Protein AF-A0A7C3K2D2-F1 (afdb_monomer)

Radius of gyration: 13.61 Å; Cα contacts (8 Å, |Δi|>4): 40; chains: 1; bounding box: 27×15×35 Å

Structure (mmCIF, N/CA/C/O backbone):
data_AF-A0A7C3K2D2-F1
#
_entry.id   AF-A0A7C3K2D2-F1
#
loop_
_atom_site.group_PDB
_atom_site.id
_atom_site.type_symbol
_atom_site.label_atom_id
_atom_site.label_alt_id
_atom_site.lab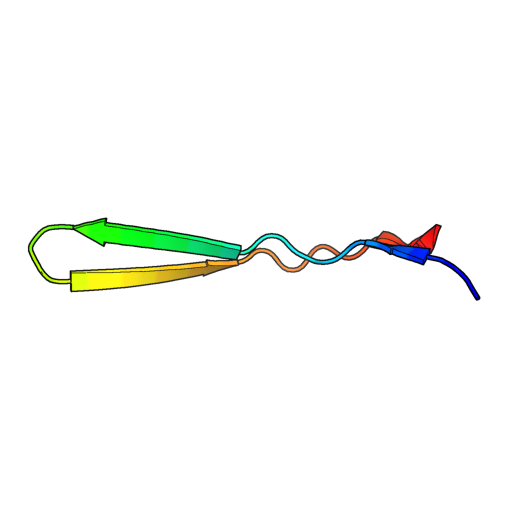el_comp_id
_atom_site.label_asym_id
_atom_site.label_entity_id
_atom_site.label_seq_id
_atom_site.pdbx_PDB_ins_code
_atom_site.Cartn_x
_atom_site.Cartn_y
_atom_site.Cartn_z
_atom_site.occupancy
_atom_site.B_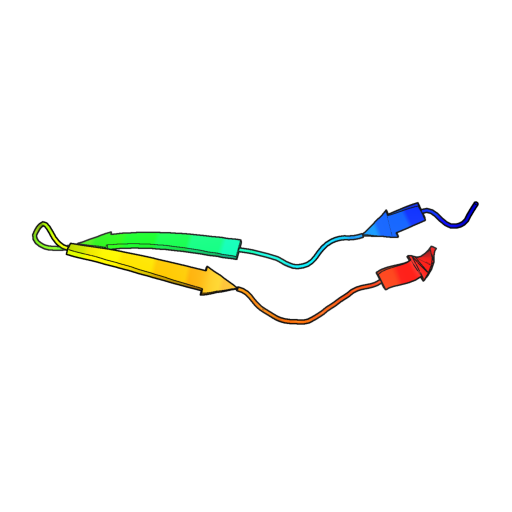iso_or_equiv
_atom_site.auth_seq_id
_atom_site.auth_comp_id
_atom_site.auth_asym_id
_atom_site.auth_atom_id
_atom_site.pdbx_PDB_model_num
ATOM 1 N N . MET A 1 1 ? 17.819 -4.111 -18.015 1.00 77.62 1 MET A N 1
ATOM 2 C CA . MET A 1 1 ? 16.640 -4.455 -17.199 1.00 77.62 1 MET A CA 1
ATOM 3 C C . MET A 1 1 ? 15.716 -3.266 -17.311 1.00 77.62 1 MET A C 1
ATOM 5 O O . MET A 1 1 ? 16.203 -2.163 -17.081 1.00 77.62 1 MET A O 1
ATOM 9 N N . GLU A 1 2 ? 14.484 -3.471 -17.768 1.00 84.69 2 GLU A N 1
ATOM 10 C CA . GLU A 1 2 ? 13.479 -2.400 -17.827 1.00 84.69 2 GLU A CA 1
ATOM 11 C C . GLU A 1 2 ? 13.280 -1.811 -16.421 1.00 84.69 2 GLU A C 1
ATOM 13 O O . GLU A 1 2 ? 13.352 -2.534 -15.416 1.00 84.69 2 GLU A O 1
ATOM 18 N N . LYS A 1 3 ? 13.112 -0.491 -16.329 1.00 92.38 3 LYS A N 1
ATOM 19 C CA . LYS A 1 3 ? 12.771 0.186 -15.078 1.00 92.38 3 LYS A CA 1
ATOM 20 C C . LYS A 1 3 ? 11.301 -0.084 -14.781 1.00 92.38 3 LYS A C 1
ATOM 22 O O . LYS A 1 3 ? 10.426 0.232 -15.574 1.00 92.38 3 LYS A O 1
ATOM 27 N N . MET A 1 4 ? 11.028 -0.634 -13.604 1.00 96.31 4 MET A N 1
ATOM 28 C CA . MET A 1 4 ? 9.663 -0.838 -13.127 1.00 96.31 4 MET A CA 1
ATOM 29 C C . MET A 1 4 ? 9.224 0.368 -12.291 1.00 96.31 4 MET A C 1
ATOM 31 O O . MET A 1 4 ? 9.834 0.662 -11.260 1.00 96.31 4 MET A O 1
ATOM 35 N N . HIS A 1 5 ? 8.163 1.050 -12.720 1.00 96.62 5 HIS A N 1
ATOM 36 C CA . HIS A 1 5 ? 7.475 2.052 -11.910 1.00 96.62 5 HIS A CA 1
ATOM 37 C C . HIS A 1 5 ? 6.419 1.364 -11.040 1.00 96.62 5 HIS A C 1
ATOM 39 O O . HIS A 1 5 ? 5.624 0.557 -11.529 1.00 96.62 5 HIS A O 1
ATOM 45 N N . SER A 1 6 ? 6.434 1.651 -9.740 1.00 97.06 6 SER A N 1
ATOM 46 C CA . SER A 1 6 ? 5.561 0.991 -8.770 1.00 97.06 6 SER A CA 1
ATOM 47 C C . SER A 1 6 ? 4.139 1.553 -8.767 1.00 97.06 6 SER A C 1
ATOM 49 O O . SER A 1 6 ? 3.875 2.642 -9.270 1.00 97.06 6 SER A O 1
ATOM 51 N N . THR A 1 7 ? 3.252 0.826 -8.093 1.00 97.62 7 THR A N 1
ATOM 52 C CA . THR A 1 7 ? 1.908 1.280 -7.719 1.00 97.62 7 THR A CA 1
ATOM 53 C C . THR A 1 7 ? 1.968 2.436 -6.707 1.00 97.62 7 THR A C 1
ATOM 55 O O . THR A 1 7 ? 2.979 2.646 -6.027 1.00 97.62 7 THR A O 1
ATOM 58 N N . THR A 1 8 ? 0.872 3.173 -6.574 1.00 98.00 8 THR A N 1
ATOM 59 C CA . THR A 1 8 ? 0.652 4.209 -5.564 1.00 98.00 8 THR A CA 1
ATOM 60 C C . THR A 1 8 ? -0.018 3.623 -4.325 1.00 98.00 8 THR A C 1
ATOM 62 O O . THR A 1 8 ? -1.002 2.893 -4.413 1.00 98.00 8 THR A O 1
ATOM 65 N N . VAL A 1 9 ? 0.461 4.014 -3.143 1.00 98.19 9 VAL A N 1
ATOM 66 C CA . VAL A 1 9 ? -0.187 3.720 -1.857 1.00 98.19 9 VAL A CA 1
ATOM 67 C C . VAL A 1 9 ? -0.436 5.027 -1.108 1.00 98.19 9 VAL A C 1
ATOM 69 O O . VAL A 1 9 ? 0.453 5.871 -1.007 1.00 98.19 9 VAL A O 1
ATOM 72 N N . LEU A 1 10 ? -1.639 5.185 -0.558 1.00 98.31 10 LEU A N 1
ATOM 73 C CA . LEU A 1 10 ? -2.046 6.308 0.280 1.00 98.31 10 LEU A CA 1
ATOM 74 C C . LEU A 1 10 ? -2.549 5.811 1.638 1.00 98.31 10 LEU A C 1
ATOM 76 O O . LEU A 1 10 ? -3.323 4.860 1.741 1.00 98.31 10 LEU A O 1
ATOM 80 N N . SER A 1 11 ? -2.160 6.524 2.691 1.00 98.56 11 SER A N 1
ATOM 81 C CA . SER A 1 11 ? -2.661 6.314 4.046 1.00 98.56 11 SER A CA 1
ATOM 82 C C . SER A 1 11 ? -3.314 7.575 4.592 1.00 98.56 11 SER A C 1
ATOM 84 O O . SER A 1 11 ? -2.766 8.670 4.447 1.00 98.56 11 SER A O 1
ATOM 86 N N . VAL A 1 12 ? -4.436 7.417 5.291 1.00 98.25 12 VAL A N 1
ATOM 87 C CA . VAL A 1 12 ? -5.127 8.511 5.980 1.00 98.25 12 VAL A CA 1
ATOM 88 C C . VAL A 1 12 ? -5.383 8.126 7.430 1.00 98.25 12 VAL A C 1
ATOM 90 O O . VAL A 1 12 ? -5.818 7.015 7.736 1.00 98.25 12 VAL A O 1
ATOM 93 N N . ARG A 1 13 ? -5.154 9.084 8.335 1.00 98.56 13 ARG A N 1
ATOM 94 C CA . ARG A 1 13 ? -5.565 8.994 9.737 1.00 98.56 13 ARG A CA 1
ATOM 95 C C . ARG A 1 13 ? -6.713 9.958 9.998 1.00 98.56 13 ARG A C 1
ATOM 97 O O . ARG A 1 13 ? -6.564 11.163 9.815 1.00 98.56 13 ARG A O 1
ATOM 104 N N . HIS A 1 14 ? -7.833 9.437 10.488 1.00 98.31 14 HIS A N 1
ATOM 105 C CA . HIS A 1 14 ? -8.999 10.242 10.832 1.00 98.31 14 HIS A CA 1
ATOM 106 C C . HIS A 1 14 ? -9.704 9.688 12.074 1.00 98.31 14 HIS A C 1
ATOM 108 O O . HIS A 1 14 ? -9.967 8.491 12.168 1.00 98.31 14 HIS A O 1
ATOM 114 N N . LYS A 1 15 ? -10.001 10.568 13.044 1.00 97.81 15 LYS A N 1
ATOM 115 C CA . LYS A 1 15 ? -10.683 10.231 14.314 1.00 97.81 15 LYS A CA 1
ATOM 116 C C . LYS A 1 15 ? -10.068 9.025 15.042 1.00 97.81 15 LYS A C 1
ATOM 118 O O . LYS A 1 15 ? -10.768 8.108 15.456 1.00 97.81 15 LYS A O 1
ATOM 123 N N . GLY A 1 16 ? -8.739 9.009 15.152 1.00 98.25 16 GLY A N 1
ATOM 124 C CA . GLY A 1 16 ? -8.003 7.940 15.837 1.00 98.25 16 GLY A CA 1
ATOM 125 C C . GLY A 1 16 ? -7.953 6.600 15.094 1.00 98.25 16 GLY A C 1
ATOM 126 O O . GLY A 1 16 ? -7.359 5.660 15.608 1.00 98.25 16 GLY A O 1
ATOM 127 N N . LYS A 1 17 ? -8.526 6.502 13.888 1.00 98.38 17 LYS A N 1
ATOM 128 C CA . LYS A 1 17 ? -8.456 5.313 13.031 1.00 98.38 17 LYS A CA 1
ATOM 129 C C . LYS A 1 17 ? -7.534 5.569 11.845 1.00 98.38 17 LYS A C 1
ATOM 131 O O . LYS A 1 1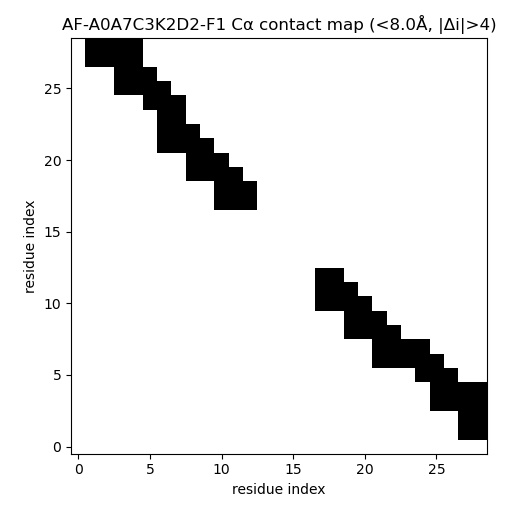7 ? -7.408 6.706 11.385 1.00 98.38 17 LYS A O 1
ATOM 136 N N . VAL A 1 18 ? -6.898 4.510 11.361 1.00 98.50 18 VAL A N 1
ATOM 137 C CA . VAL A 1 18 ? -6.005 4.544 10.199 1.00 98.50 18 VAL A CA 1
ATOM 138 C C . VAL A 1 18 ? -6.577 3.644 9.116 1.00 98.50 18 VAL A C 1
ATOM 140 O O . VAL A 1 18 ? -7.053 2.549 9.409 1.00 98.50 18 VAL A O 1
ATOM 143 N N . VAL A 1 19 ? -6.522 4.120 7.876 1.00 98.25 19 VAL A N 1
ATOM 144 C CA . VAL A 1 19 ? -6.845 3.344 6.679 1.00 98.25 19 VAL A CA 1
ATOM 145 C C . VAL A 1 1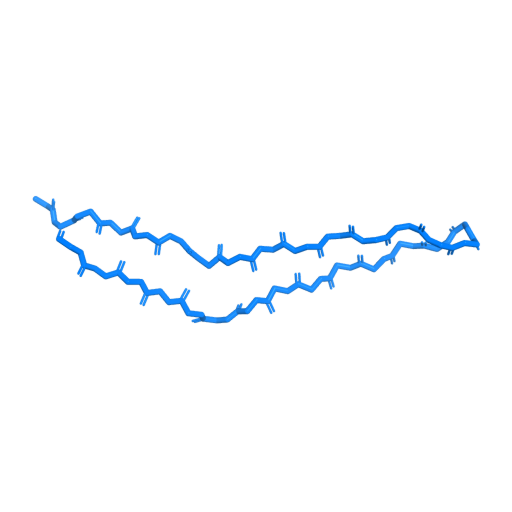9 ? -5.699 3.495 5.687 1.00 98.25 19 VAL A C 1
ATOM 147 O O . VAL A 1 19 ? -5.121 4.578 5.565 1.00 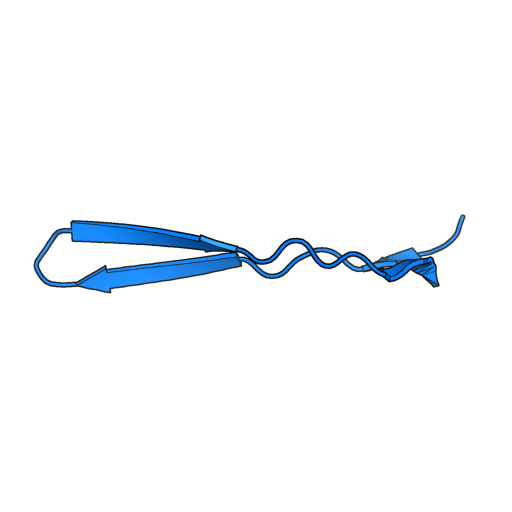98.25 19 VAL A O 1
ATOM 150 N N . MET A 1 20 ? -5.388 2.412 4.980 1.00 98.56 20 MET A N 1
ATOM 151 C CA . MET A 1 20 ? -4.501 2.426 3.822 1.00 98.56 20 MET A CA 1
ATOM 152 C C . MET A 1 20 ? -5.232 1.872 2.608 1.00 98.56 20 MET A C 1
ATOM 154 O O . MET A 1 20 ? -6.042 0.954 2.733 1.00 98.56 20 MET A O 1
ATOM 158 N N . ALA A 1 21 ? -4.920 2.429 1.447 1.00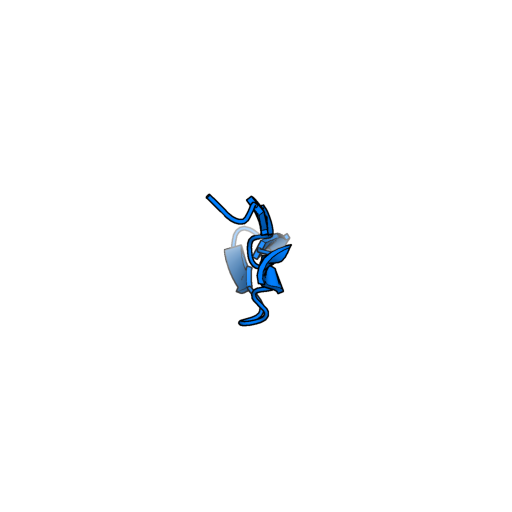 98.12 21 ALA A N 1
ATOM 159 C CA . ALA A 1 21 ? -5.366 1.941 0.156 1.00 98.12 21 ALA A CA 1
ATOM 160 C C . ALA A 1 21 ? -4.244 2.140 -0.863 1.00 98.12 21 ALA A C 1
ATOM 162 O O . ALA A 1 21 ? -3.424 3.046 -0.723 1.00 98.12 21 ALA A O 1
ATOM 163 N N . GLY A 1 22 ? -4.214 1.303 -1.887 1.00 98.06 22 GLY A N 1
ATOM 164 C CA . GLY A 1 22 ? -3.347 1.481 -3.041 1.00 98.06 22 GLY A CA 1
ATOM 165 C C . GLY A 1 22 ? -4.122 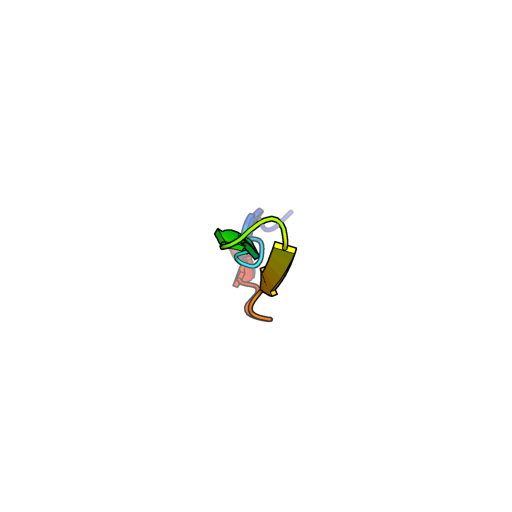1.217 -4.318 1.00 98.06 22 GLY A C 1
ATOM 166 O O . GLY A 1 22 ? -5.245 0.705 -4.267 1.00 98.06 22 GLY A O 1
ATOM 167 N N . ASP 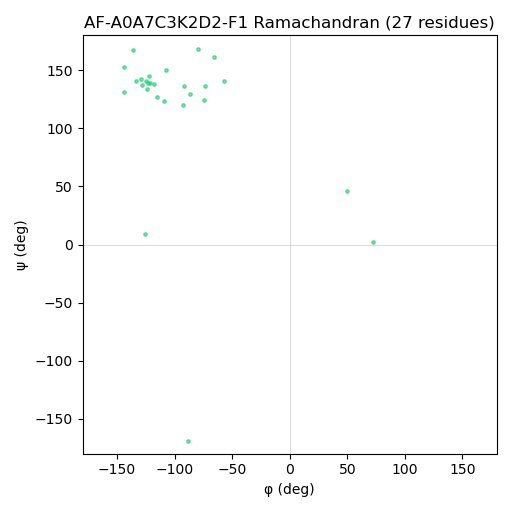A 1 23 ? -3.534 1.588 -5.446 1.00 97.88 23 ASP A N 1
ATOM 168 C CA . ASP A 1 23 ? -4.001 1.114 -6.742 1.00 97.88 23 ASP A CA 1
ATOM 169 C C . ASP A 1 23 ? -3.320 -0.218 -7.111 1.00 97.88 23 ASP A C 1
ATOM 171 O O . ASP A 1 23 ? -2.733 -0.887 -6.258 1.00 97.88 23 ASP A O 1
ATOM 175 N N . GLY A 1 24 ? -3.486 -0.651 -8.362 1.00 97.25 24 GLY A N 1
ATOM 176 C CA . GLY A 1 24 ? -2.854 -1.862 -8.895 1.00 97.25 24 GLY A CA 1
ATOM 177 C C . GLY A 1 24 ? -2.057 -1.622 -10.175 1.00 97.25 24 GLY A C 1
ATOM 178 O O . GLY A 1 24 ? -1.677 -2.586 -10.837 1.00 97.25 24 GLY A O 1
ATOM 179 N N . GLN A 1 25 ? -1.851 -0.362 -10.567 1.00 97.88 25 GLN A N 1
ATOM 180 C CA . GLN A 1 25 ? -1.138 -0.030 -11.792 1.00 97.88 25 GLN A CA 1
ATOM 181 C C . GLN A 1 25 ? 0.362 -0.279 -11.616 1.00 97.88 25 GLN A C 1
ATOM 183 O O . GLN A 1 25 ? 0.972 0.110 -10.621 1.00 97.88 25 GLN A O 1
ATOM 188 N N . VAL A 1 26 ? 0.965 -0.887 -12.633 1.00 97.44 26 VAL A N 1
ATOM 189 C CA . VAL A 1 26 ? 2.414 -1.057 -12.766 1.00 97.44 26 VAL A CA 1
ATOM 190 C C . VAL A 1 26 ? 2.801 -0.661 -14.187 1.00 97.44 26 VAL A C 1
ATOM 192 O O . VAL A 1 26 ? 2.075 -0.980 -15.130 1.00 97.44 26 VAL A O 1
ATOM 195 N N . THR A 1 27 ? 3.942 0.010 -14.340 1.00 97.31 27 THR A N 1
ATOM 196 C CA . THR A 1 27 ? 4.482 0.410 -15.650 1.00 97.31 27 THR A CA 1
ATOM 197 C C . THR A 1 27 ? 5.909 -0.116 -15.813 1.00 97.31 27 THR A C 1
ATO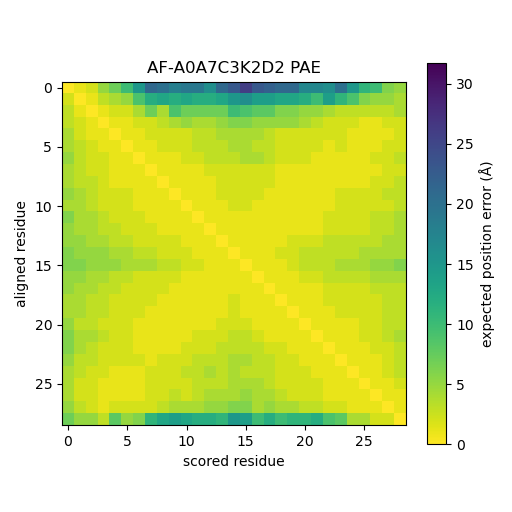M 199 O O . THR A 1 27 ? 6.681 -0.105 -14.853 1.00 97.31 27 THR A O 1
ATOM 202 N N . LEU A 1 28 ? 6.248 -0.583 -17.017 1.00 96.62 28 LEU A N 1
ATOM 203 C CA . LEU A 1 28 ? 7.582 -1.057 -17.402 1.00 96.62 28 LEU A CA 1
ATOM 204 C C . LEU A 1 28 ? 8.144 -0.124 -18.491 1.00 96.62 28 LEU A C 1
ATOM 206 O O . LEU A 1 28 ? 7.446 0.129 -19.474 1.00 96.62 28 LEU A O 1
ATOM 210 N N . GLU A 1 29 ? 9.356 0.405 -18.282 1.00 87.62 29 GLU A N 1
ATOM 211 C CA . GLU A 1 29 ? 10.067 1.363 -19.159 1.00 87.62 29 GLU A CA 1
ATOM 212 C C . GLU A 1 29 ? 11.452 0.872 -19.606 1.00 87.62 29 GLU A C 1
ATOM 214 O O . GLU A 1 29 ? 12.190 0.287 -18.773 1.00 87.62 29 GLU A O 1
#

Foldseek 3Di:
DWDKDDWDKDWDDDPNDIDIDIDDDIDTD

pLDDT: mean 96.15, std 4.71, range [77.62, 98.56]

Solvent-accessible surface area (backbone atoms only — not comparable to full-atom values): 1980 Å² total; per-residue (Å²): 129,71,50,73,46,76,54,57,75,54,75,52,76,58,94,95,41,77,51,74,52,60,67,84,57,71,48,79,86

Nearest PDB structures (foldseek):
  7jil-assembly1_R  TM=4.846E-01  e=3.037E+00  Flavobacterium johnsoniae
  7ypu-assembly4_H  TM=4.749E-01  e=5.919E+00  Streptomyces lavendulae subsp. lavendulae
  8c27-assembly1_A  TM=4.670E-01  e=6.374E+00  Streptococcus agalactiae
  3j9c-assembly1_A  TM=4.195E-01  e=6.865E+00  Bacillus anthracis
  7kxr-assembly1_A  TM=3.842E-01  e=7.393E+00  Bacillus anthracis

Secondary structure (DSSP, 8-state):
-PPEEPPPEEEEEETTEEEEEE----EE-

Sequence (29 aa):
MEKMHSTTVLSVRHKGKVVMAGDGQVTLE